Protein AF-A0A403M9U2-F1 (afdb_monomer_lite)

InterPro domains:
  IPR060463 YdhT, N-terminal domain [PF27195] (1-59)

Organism: Shigella dysenteriae (NCBI:txid622)

Foldseek 3Di:
DWDALVLCVVVVPDPVVSVVCCVVPVGTDDLVVVLVVCVVVVVVVVSVVSVVSVVVVVVVVVVVVVVVVVVVD

pLDDT: mean 89.4, std 12.53, range [48.19, 98.25]

Secondary structure (DSSP, 8-state):
-EE-HHHHHHTT--HHHHHHHHHH-BTBEEHHHHHHHHHHTT-HHHHHHHHHHHHHHHHHHHHHHHHHHHHT-

Sequence (73 aa):
MIITRADLREWRIGAVMYRWFLRHFPRGGSYADIHHALIEEGYTDWAESLVEYAWKKWLADENFAHQEVSSMQ

Structure (mmCIF, N/CA/C/O backbone):
data_AF-A0A403M9U2-F1
#
_entry.id   AF-A0A403M9U2-F1
#
loop_
_atom_site.group_PDB
_atom_site.id
_atom_site.type_symbol
_atom_site.label_atom_id
_atom_site.label_alt_id
_atom_site.label_comp_id
_atom_site.label_asym_id
_atom_site.label_entity_id
_atom_site.label_seq_id
_atom_site.pdbx_PDB_ins_code
_atom_site.Cartn_x
_atom_site.Cartn_y
_atom_site.Cartn_z
_atom_site.occupancy
_atom_site.B_iso_or_equiv
_atom_site.auth_seq_id
_atom_site.auth_comp_id
_atom_site.auth_asym_id
_atom_site.auth_atom_id
_atom_site.pdbx_PDB_model_num
ATOM 1 N N . MET A 1 1 ? 5.585 2.642 -11.749 1.00 89.81 1 MET A N 1
ATOM 2 C CA . MET A 1 1 ? 5.399 1.194 -11.504 1.00 89.81 1 MET A CA 1
ATOM 3 C C . MET A 1 1 ? 3.943 0.918 -11.141 1.00 89.81 1 MET A C 1
ATOM 5 O O . MET A 1 1 ? 3.381 1.680 -10.356 1.00 89.81 1 MET A O 1
ATOM 9 N N . ILE A 1 2 ? 3.343 -0.132 -11.712 1.00 94.19 2 ILE A N 1
ATOM 10 C CA . ILE A 1 2 ? 2.008 -0.619 -11.328 1.00 94.19 2 ILE A CA 1
ATOM 11 C C . ILE A 1 2 ? 2.159 -1.706 -10.264 1.00 94.19 2 ILE A C 1
ATOM 13 O O . ILE A 1 2 ? 2.976 -2.613 -10.416 1.00 94.19 2 ILE A O 1
ATOM 17 N N . ILE A 1 3 ? 1.355 -1.612 -9.209 1.00 95.38 3 ILE A N 1
ATOM 18 C CA . ILE A 1 3 ? 1.241 -2.622 -8.160 1.00 95.38 3 ILE A CA 1
ATOM 19 C C . ILE A 1 3 ? -0.038 -3.412 -8.407 1.00 95.38 3 ILE A C 1
ATOM 21 O O . ILE A 1 3 ? -1.120 -2.852 -8.604 1.00 95.38 3 ILE A O 1
ATOM 25 N N . THR A 1 4 ? 0.093 -4.731 -8.417 1.00 96.31 4 THR A N 1
ATOM 26 C CA . THR A 1 4 ? -0.975 -5.666 -8.756 1.00 96.31 4 THR A CA 1
ATOM 27 C C . THR A 1 4 ? -1.368 -6.525 -7.560 1.00 96.31 4 THR A C 1
ATOM 29 O O . THR A 1 4 ? -0.679 -6.620 -6.545 1.00 96.31 4 THR A O 1
ATOM 32 N N . ARG A 1 5 ? -2.476 -7.254 -7.709 1.00 95.69 5 ARG A N 1
ATOM 33 C CA . ARG A 1 5 ? -2.887 -8.275 -6.740 1.00 95.69 5 ARG A CA 1
ATOM 34 C C . ARG A 1 5 ? -1.843 -9.385 -6.559 1.00 95.69 5 ARG A C 1
ATOM 36 O O . ARG A 1 5 ? -1.811 -9.995 -5.491 1.00 95.69 5 ARG A O 1
ATOM 43 N N . ALA A 1 6 ? -1.073 -9.702 -7.602 1.00 95.06 6 ALA A N 1
ATOM 44 C CA . ALA A 1 6 ? -0.036 -10.727 -7.532 1.00 95.06 6 ALA A CA 1
ATOM 45 C C . ALA A 1 6 ? 1.115 -10.260 -6.635 1.00 95.06 6 ALA A C 1
ATOM 47 O O . ALA A 1 6 ? 1.481 -10.987 -5.716 1.00 95.06 6 ALA A O 1
ATOM 48 N N . ASP A 1 7 ? 1.546 -9.009 -6.805 1.00 95.00 7 ASP A N 1
ATOM 49 C CA . ASP A 1 7 ? 2.591 -8.389 -5.983 1.00 95.00 7 ASP A CA 1
ATOM 50 C C . ASP A 1 7 ? 2.226 -8.425 -4.495 1.00 95.00 7 ASP A C 1
ATOM 52 O O . ASP A 1 7 ? 2.992 -8.898 -3.664 1.00 95.00 7 ASP A O 1
ATOM 56 N N . LEU A 1 8 ? 0.991 -8.047 -4.147 1.00 94.50 8 LEU A N 1
ATOM 57 C CA . LEU A 1 8 ? 0.529 -8.082 -2.754 1.00 94.50 8 LEU A CA 1
ATOM 58 C C . LEU A 1 8 ? 0.525 -9.495 -2.149 1.00 94.50 8 LEU A C 1
ATOM 60 O O . LEU A 1 8 ? 0.690 -9.649 -0.937 1.00 94.50 8 LEU A O 1
ATOM 64 N N . ARG A 1 9 ? 0.294 -10.531 -2.968 1.00 94.06 9 ARG A N 1
ATOM 65 C CA . ARG A 1 9 ? 0.366 -11.929 -2.514 1.00 94.06 9 ARG A CA 1
ATOM 66 C C . ARG A 1 9 ? 1.809 -12.358 -2.299 1.00 94.06 9 ARG A C 1
ATOM 68 O O . ARG A 1 9 ? 2.088 -13.023 -1.306 1.00 94.06 9 ARG A O 1
ATOM 75 N N . GLU A 1 10 ? 2.700 -11.970 -3.202 1.00 94.44 10 GLU A N 1
ATOM 76 C CA . GLU A 1 10 ? 4.132 -12.245 -3.105 1.00 94.44 10 GLU A CA 1
ATOM 77 C C . GLU A 1 10 ? 4.748 -11.578 -1.871 1.00 94.44 10 GLU A C 1
ATOM 79 O O . GLU A 1 10 ? 5.444 -12.226 -1.092 1.00 94.44 10 GLU A O 1
ATOM 84 N N . TRP A 1 11 ? 4.383 -10.322 -1.616 1.00 94.62 11 TRP A N 1
ATOM 85 C CA . TRP A 1 11 ? 4.797 -9.558 -0.439 1.00 94.62 11 TRP A CA 1
ATOM 86 C C . TRP A 1 11 ? 4.116 -10.007 0.859 1.00 94.62 11 TRP A C 1
ATOM 88 O O . TRP A 1 11 ? 4.417 -9.476 1.924 1.00 94.62 11 TRP A O 1
ATOM 98 N N . ARG A 1 12 ? 3.201 -10.987 0.791 1.00 94.31 12 ARG A N 1
ATOM 99 C CA . ARG A 1 12 ? 2.466 -11.546 1.940 1.00 94.31 12 ARG A CA 1
ATOM 100 C C . ARG A 1 12 ? 1.781 -10.470 2.787 1.00 94.31 12 ARG A C 1
ATOM 102 O O . ARG A 1 12 ? 1.771 -10.541 4.016 1.00 94.31 12 ARG A O 1
ATOM 109 N N . ILE A 1 13 ? 1.182 -9.482 2.122 1.00 93.69 13 ILE A N 1
ATOM 110 C CA . ILE A 1 13 ? 0.487 -8.378 2.786 1.00 93.69 13 ILE A CA 1
ATOM 111 C C . ILE A 1 13 ? -0.656 -8.913 3.657 1.00 93.69 13 ILE A C 1
ATOM 113 O O . ILE A 1 13 ? -1.428 -9.787 3.251 1.00 93.69 13 ILE A O 1
ATOM 117 N N . GLY A 1 14 ? -0.784 -8.355 4.863 1.00 93.81 14 GLY A N 1
ATOM 118 C CA . GLY A 1 14 ? -1.832 -8.721 5.810 1.00 93.81 14 GLY A CA 1
ATOM 119 C C . GLY A 1 14 ? -3.244 -8.536 5.240 1.00 93.81 14 GLY A C 1
ATOM 120 O O . GLY A 1 14 ? -3.513 -7.648 4.429 1.00 93.81 14 GLY A O 1
ATOM 121 N N . ALA A 1 15 ? -4.187 -9.357 5.706 1.00 95.00 15 ALA A N 1
ATOM 122 C CA . ALA A 1 15 ? -5.532 -9.438 5.133 1.00 95.00 15 ALA A CA 1
ATOM 123 C C . ALA A 1 15 ? -6.317 -8.109 5.155 1.00 95.00 15 ALA A C 1
ATOM 125 O O . ALA A 1 15 ? -7.172 -7.889 4.296 1.00 95.00 15 ALA A O 1
ATOM 126 N N . VAL A 1 16 ? -6.043 -7.230 6.127 1.00 95.12 16 VAL A N 1
ATOM 127 C CA . VAL A 1 16 ? -6.660 -5.896 6.221 1.00 95.12 16 VAL A CA 1
ATOM 128 C C . VAL A 1 16 ? -6.270 -5.046 5.017 1.00 95.12 16 VAL A C 1
ATOM 130 O O . VAL A 1 16 ? -7.153 -4.628 4.268 1.00 95.12 16 VAL A O 1
ATOM 133 N N . MET A 1 17 ? -4.970 -4.878 4.771 1.00 95.38 17 MET A N 1
ATOM 134 C CA . MET A 1 17 ? -4.505 -4.068 3.647 1.00 95.38 17 MET A CA 1
ATOM 135 C C . MET A 1 17 ? -4.713 -4.719 2.301 1.00 95.38 17 MET A C 1
ATOM 137 O O . MET A 1 17 ? -5.017 -4.027 1.335 1.00 95.38 17 MET A O 1
ATOM 141 N N . TYR A 1 18 ? -4.666 -6.046 2.242 1.00 96.25 18 TYR A N 1
ATOM 142 C CA . TYR A 1 18 ? -5.046 -6.761 1.035 1.00 96.25 18 TYR A CA 1
ATOM 143 C C . TYR A 1 18 ? -6.483 -6.421 0.609 1.00 96.25 18 TYR A C 1
ATOM 145 O O . TYR A 1 18 ? -6.739 -6.095 -0.548 1.00 96.25 18 TYR A O 1
ATOM 153 N N . ARG A 1 19 ? -7.438 -6.441 1.551 1.00 97.31 19 ARG A N 1
ATOM 154 C CA . ARG A 1 19 ? -8.834 -6.072 1.267 1.00 97.31 19 ARG A CA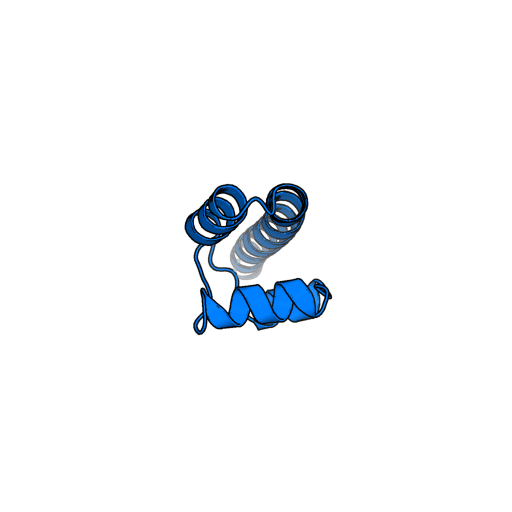 1
ATOM 155 C C . ARG A 1 19 ? -9.004 -4.585 0.992 1.00 97.31 19 ARG A C 1
ATOM 157 O O . ARG A 1 19 ? -9.782 -4.238 0.109 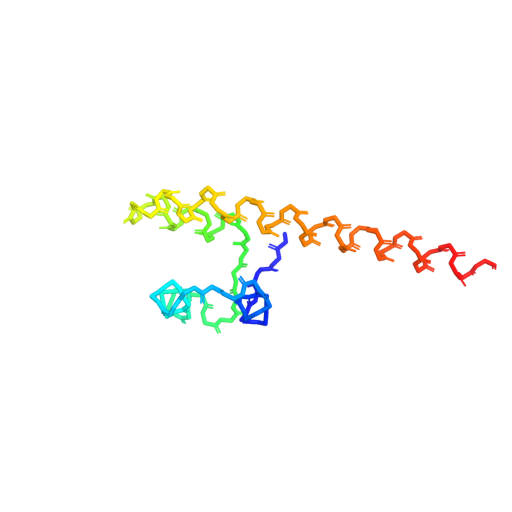1.00 97.31 19 ARG A O 1
ATOM 164 N N . TRP A 1 20 ? -8.316 -3.725 1.741 1.00 97.69 20 TRP A N 1
ATOM 165 C CA . TRP A 1 20 ? -8.326 -2.285 1.488 1.00 97.69 20 TRP A CA 1
ATOM 166 C C . TRP A 1 20 ? -7.894 -1.988 0.048 1.00 97.69 20 TRP A C 1
ATOM 168 O O . TRP A 1 20 ? -8.638 -1.343 -0.686 1.00 97.69 20 TRP A O 1
ATOM 178 N N . PHE A 1 21 ? -6.782 -2.575 -0.393 1.00 97.81 21 PHE A N 1
ATOM 179 C CA . PHE A 1 21 ? -6.268 -2.391 -1.743 1.00 97.81 21 PHE A CA 1
ATOM 180 C C . PHE A 1 21 ? -7.262 -2.861 -2.803 1.00 97.81 21 PHE A C 1
ATOM 182 O O . PHE A 1 21 ? -7.530 -2.142 -3.756 1.00 97.81 21 PHE A O 1
ATOM 189 N N . LEU A 1 22 ? -7.839 -4.059 -2.648 1.00 97.25 22 LEU A N 1
ATOM 190 C CA . LEU A 1 22 ? -8.775 -4.596 -3.641 1.00 97.25 22 LEU A CA 1
ATOM 191 C C . LEU A 1 22 ? -10.055 -3.766 -3.784 1.00 97.25 22 LEU A C 1
ATOM 193 O O . LEU A 1 22 ? -10.681 -3.816 -4.841 1.00 97.25 22 LEU A O 1
ATOM 197 N N . ARG A 1 23 ? -10.448 -3.025 -2.741 1.00 97.69 23 ARG A N 1
ATOM 198 C CA . ARG A 1 23 ? -11.599 -2.116 -2.801 1.00 97.69 23 ARG A CA 1
ATOM 199 C C . ARG A 1 23 ? -11.278 -0.829 -3.556 1.00 97.69 23 ARG A C 1
ATOM 201 O O . ARG A 1 23 ? -12.100 -0.412 -4.363 1.00 97.69 23 ARG A O 1
ATOM 208 N N . HIS A 1 24 ? -10.105 -0.240 -3.331 1.00 97.62 24 HIS A N 1
ATOM 209 C CA . HIS A 1 24 ? -9.718 1.037 -3.946 1.00 97.62 24 HIS A CA 1
ATOM 210 C C . HIS A 1 24 ? -9.107 0.874 -5.346 1.00 97.62 24 HIS A C 1
ATOM 212 O O . HIS A 1 24 ? -9.365 1.675 -6.239 1.00 97.62 24 HIS A O 1
ATOM 218 N N . 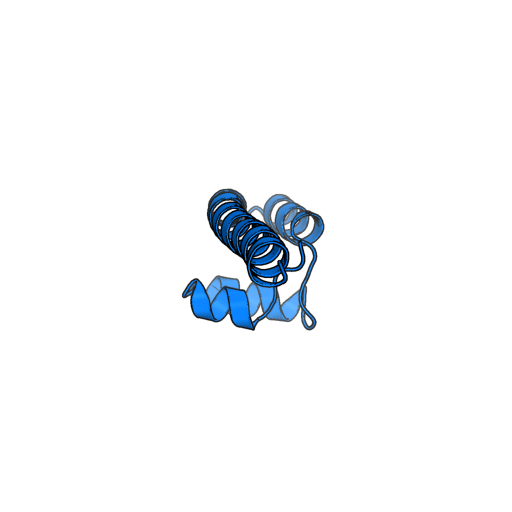PHE A 1 25 ? -8.363 -0.210 -5.575 1.00 97.56 25 PHE A N 1
ATOM 219 C CA . PHE A 1 25 ? -7.604 -0.475 -6.799 1.00 97.56 25 PHE A CA 1
ATOM 220 C C . PHE A 1 25 ? -7.904 -1.883 -7.354 1.00 97.56 25 PHE A C 1
ATOM 222 O O . PHE A 1 25 ? -7.017 -2.740 -7.429 1.00 97.56 25 PHE A O 1
ATOM 229 N N . PRO A 1 26 ? -9.151 -2.174 -7.778 1.00 95.94 26 PRO A N 1
ATOM 230 C CA . PRO A 1 26 ? -9.578 -3.527 -8.160 1.00 95.94 26 PRO A CA 1
ATOM 231 C C . PRO A 1 26 ? -8.827 -4.113 -9.368 1.00 95.94 26 PRO A C 1
ATOM 233 O O . PRO A 1 26 ? -8.811 -5.331 -9.554 1.00 95.94 26 PRO A O 1
ATOM 236 N N . ARG A 1 27 ? -8.194 -3.266 -10.189 1.00 96.06 27 ARG A N 1
ATOM 237 C CA . ARG A 1 27 ? -7.380 -3.659 -11.354 1.00 96.06 27 ARG A CA 1
ATOM 238 C C . ARG A 1 27 ? -5.872 -3.473 -11.130 1.00 96.06 27 ARG A C 1
ATOM 240 O O . ARG A 1 27 ? -5.102 -3.605 -12.075 1.00 96.06 27 ARG A O 1
ATOM 247 N N . GLY A 1 28 ? -5.453 -3.203 -9.895 1.00 96.38 28 GLY A N 1
ATOM 248 C CA . GLY A 1 28 ? -4.127 -2.666 -9.596 1.00 96.38 28 GLY A CA 1
ATOM 249 C C . GLY A 1 28 ? -4.115 -1.140 -9.648 1.00 96.38 28 GLY A C 1
ATOM 250 O O . GLY A 1 28 ? -5.072 -0.516 -10.108 1.00 96.38 28 GLY A O 1
ATOM 251 N N . GLY A 1 29 ? -3.040 -0.548 -9.137 1.00 96.62 29 GLY A N 1
ATOM 252 C CA . GLY A 1 29 ? -2.889 0.901 -9.022 1.00 96.62 29 GLY A CA 1
ATOM 253 C C . GLY A 1 29 ? -1.452 1.331 -9.274 1.00 96.62 29 GLY A C 1
ATOM 254 O O . GLY A 1 29 ? -0.521 0.529 -9.141 1.00 96.62 29 GLY A O 1
ATOM 255 N N . SER A 1 30 ? -1.260 2.591 -9.661 1.00 96.38 30 SER A N 1
ATOM 256 C CA . SER A 1 30 ? 0.086 3.152 -9.708 1.00 96.38 30 SER A CA 1
ATOM 257 C C . SER A 1 30 ? 0.603 3.340 -8.283 1.00 96.38 30 SER A C 1
ATOM 259 O O . SER A 1 30 ? -0.165 3.654 -7.374 1.00 96.38 30 SER A O 1
ATOM 261 N N . TYR A 1 31 ? 1.908 3.150 -8.079 1.00 95.38 31 TYR A N 1
ATOM 262 C CA . TYR A 1 31 ? 2.538 3.392 -6.777 1.00 95.38 31 TYR A CA 1
ATOM 263 C C . TYR A 1 31 ? 2.160 4.765 -6.191 1.00 95.38 31 TYR A C 1
ATOM 265 O O . TYR A 1 31 ? 1.838 4.847 -5.010 1.00 95.38 31 TYR A O 1
ATOM 273 N N . ALA A 1 32 ? 2.153 5.816 -7.019 1.00 96.19 32 ALA A N 1
ATOM 274 C CA . ALA A 1 32 ? 1.843 7.174 -6.584 1.00 96.19 32 ALA A CA 1
ATOM 275 C C . ALA A 1 32 ? 0.400 7.297 -6.072 1.00 96.19 32 ALA A C 1
ATOM 277 O O . ALA A 1 32 ? 0.195 7.825 -4.982 1.00 96.19 32 ALA A O 1
ATOM 278 N N . ASP A 1 33 ? -0.574 6.752 -6.807 1.00 98.06 33 ASP A N 1
ATOM 279 C CA . ASP A 1 33 ? -1.989 6.825 -6.420 1.00 98.06 33 ASP A CA 1
ATOM 280 C C . ASP A 1 33 ? -2.258 6.032 -5.136 1.00 98.06 33 ASP A C 1
ATOM 282 O O . ASP A 1 33 ? -2.985 6.486 -4.256 1.00 98.06 33 ASP A O 1
ATOM 286 N N . ILE A 1 34 ? -1.639 4.855 -5.001 1.00 97.88 34 ILE A N 1
ATOM 287 C CA . ILE A 1 34 ? -1.784 4.015 -3.806 1.00 97.88 34 ILE A CA 1
ATOM 288 C C . ILE A 1 34 ? -1.148 4.703 -2.600 1.00 97.88 34 ILE A C 1
ATOM 290 O O . ILE A 1 34 ? -1.767 4.772 -1.542 1.00 97.88 34 ILE A O 1
ATOM 294 N N . HIS A 1 35 ? 0.073 5.219 -2.753 1.00 97.69 35 HIS A N 1
ATOM 295 C CA . HIS A 1 35 ? 0.762 5.933 -1.685 1.00 97.69 35 HIS A CA 1
ATOM 296 C C . HIS A 1 35 ? -0.036 7.167 -1.250 1.00 97.69 35 HIS A C 1
ATOM 298 O O . HIS A 1 35 ? -0.173 7.416 -0.057 1.00 97.69 35 HIS A O 1
ATOM 304 N N . HIS A 1 36 ? -0.599 7.920 -2.196 1.00 97.62 36 HIS A N 1
ATOM 305 C CA . HIS A 1 36 ? -1.434 9.075 -1.884 1.00 97.62 36 HIS A CA 1
ATOM 306 C C . HIS A 1 36 ? -2.686 8.678 -1.091 1.00 97.62 36 HIS A C 1
ATOM 308 O O . HIS A 1 36 ? -2.900 9.212 -0.007 1.00 97.62 36 HIS A O 1
ATOM 314 N N . ALA A 1 37 ? -3.434 7.673 -1.558 1.00 98.25 37 ALA A N 1
ATOM 315 C CA . ALA A 1 37 ? -4.629 7.184 -0.869 1.00 98.25 37 ALA A CA 1
ATOM 316 C C . ALA A 1 37 ? -4.329 6.665 0.551 1.00 98.25 37 ALA A C 1
ATOM 318 O O . ALA A 1 37 ? -5.106 6.891 1.476 1.00 98.25 37 ALA A O 1
ATOM 319 N N . LEU A 1 38 ? -3.180 6.008 0.755 1.00 97.75 38 LEU A N 1
ATOM 320 C CA . LEU A 1 38 ? -2.751 5.578 2.090 1.00 97.75 38 LEU A CA 1
ATOM 321 C C . LEU A 1 38 ? -2.529 6.766 3.030 1.00 97.75 38 LEU A C 1
ATOM 323 O O . LEU A 1 38 ? -2.947 6.706 4.183 1.00 97.75 38 LEU A O 1
ATOM 327 N N . ILE A 1 39 ? -1.892 7.835 2.550 1.00 97.62 39 ILE A N 1
ATOM 328 C CA . ILE A 1 39 ? -1.657 9.045 3.346 1.00 97.62 39 ILE A CA 1
ATOM 329 C C . ILE A 1 39 ? -2.974 9.763 3.656 1.00 97.62 39 ILE A C 1
ATOM 331 O O . ILE A 1 39 ? -3.196 10.136 4.806 1.00 97.62 39 ILE A O 1
ATOM 335 N N . GLU A 1 40 ? -3.860 9.922 2.669 1.00 97.81 40 GLU A N 1
ATOM 336 C CA . GLU A 1 40 ? -5.160 10.585 2.853 1.00 97.81 40 GLU A CA 1
ATOM 337 C C . GLU A 1 40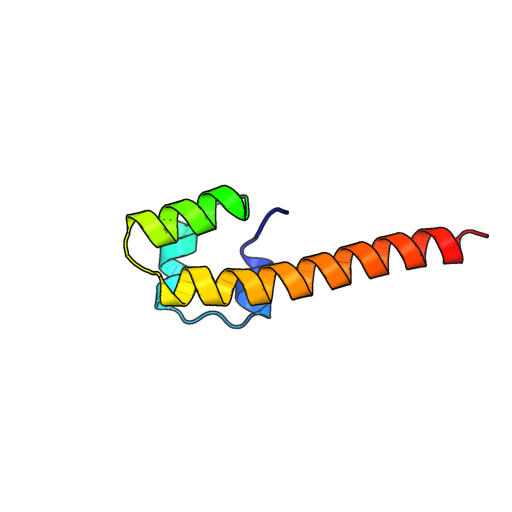 ? -6.047 9.870 3.883 1.00 97.81 40 GLU A C 1
ATOM 339 O O . GLU A 1 40 ? -6.741 10.520 4.663 1.00 97.81 40 GLU A O 1
ATOM 344 N N . GLU A 1 41 ? -5.992 8.537 3.934 1.00 97.06 41 GLU A N 1
ATOM 345 C CA . GLU A 1 41 ? -6.751 7.725 4.891 1.00 97.06 41 GLU A CA 1
ATOM 346 C C . GLU A 1 41 ? -6.015 7.478 6.225 1.00 97.06 41 GLU A C 1
ATOM 348 O O . GLU A 1 41 ? -6.549 6.813 7.115 1.00 97.06 41 GLU A O 1
ATOM 353 N N . GLY A 1 42 ? -4.803 8.020 6.399 1.00 96.56 42 GLY A N 1
ATOM 354 C CA . GLY A 1 42 ? -4.030 7.923 7.644 1.00 96.56 42 GLY A CA 1
ATOM 355 C C . GLY A 1 42 ? -3.306 6.589 7.862 1.00 96.56 42 GLY A C 1
ATOM 356 O O . GLY A 1 42 ? -2.877 6.290 8.975 1.00 96.56 42 GLY A O 1
ATOM 357 N N . TYR A 1 43 ? -3.133 5.783 6.816 1.00 96.25 43 TYR A N 1
ATOM 358 C CA . TYR A 1 43 ? -2.360 4.538 6.835 1.00 96.25 43 TYR A CA 1
ATOM 359 C C . TYR A 1 43 ? -0.855 4.785 6.619 1.00 96.25 43 TYR A C 1
ATOM 361 O O . TYR A 1 43 ? -0.231 4.153 5.764 1.00 96.25 43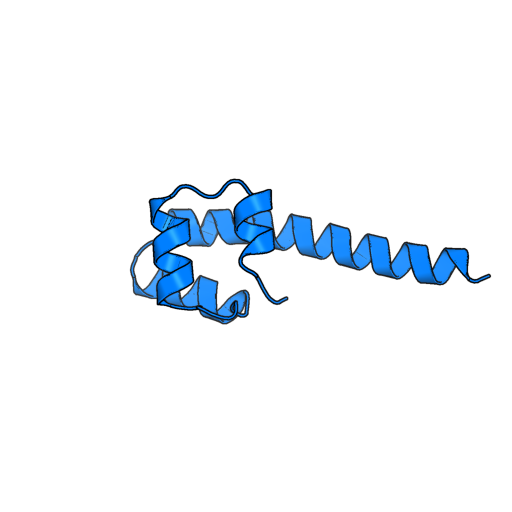 TYR A O 1
ATOM 369 N N . THR A 1 44 ? -0.255 5.694 7.392 1.00 94.25 44 THR A N 1
ATOM 370 C CA . THR A 1 44 ? 1.136 6.148 7.197 1.00 94.25 44 THR A CA 1
ATOM 371 C C . THR A 1 44 ? 2.158 5.011 7.290 1.00 94.25 44 THR A C 1
ATOM 373 O O . THR A 1 44 ? 2.994 4.890 6.400 1.00 94.25 44 THR A O 1
ATOM 376 N N . ASP A 1 45 ? 2.031 4.100 8.262 1.00 95.00 45 ASP A N 1
ATOM 377 C CA . ASP A 1 45 ? 2.928 2.934 8.399 1.00 95.00 45 ASP A CA 1
ATOM 378 C C . ASP A 1 45 ? 2.920 2.039 7.144 1.00 95.00 45 ASP A C 1
ATOM 380 O O . ASP A 1 45 ? 3.929 1.448 6.744 1.00 95.00 45 ASP A O 1
ATOM 384 N N . TRP A 1 46 ? 1.759 1.934 6.492 1.00 95.44 46 TRP A N 1
ATOM 385 C CA . TRP A 1 46 ? 1.624 1.187 5.246 1.00 95.44 46 TRP A CA 1
ATOM 386 C C . TRP A 1 46 ? 2.171 1.954 4.052 1.00 95.44 46 TRP A C 1
ATOM 388 O O . TRP A 1 46 ? 2.722 1.317 3.156 1.00 95.44 46 TRP A O 1
ATOM 398 N N . ALA A 1 47 ? 2.047 3.283 4.032 1.00 95.62 47 ALA A N 1
ATOM 399 C CA . ALA A 1 47 ? 2.672 4.119 3.013 1.00 95.62 47 ALA A CA 1
ATOM 400 C C . ALA A 1 47 ? 4.202 3.987 3.066 1.00 95.62 47 ALA A C 1
ATOM 402 O O . ALA A 1 47 ? 4.824 3.747 2.033 1.00 95.62 47 ALA A O 1
ATOM 403 N N . GLU A 1 48 ? 4.790 4.018 4.265 1.00 94.75 48 GLU A N 1
ATOM 404 C CA . GLU A 1 48 ? 6.225 3.793 4.475 1.00 94.75 48 GLU A CA 1
ATOM 405 C C . GLU A 1 48 ? 6.648 2.388 4.030 1.00 94.75 48 GLU A C 1
ATOM 407 O O . GLU A 1 48 ? 7.566 2.234 3.225 1.00 94.75 48 GLU A O 1
ATOM 412 N N . SER A 1 49 ? 5.915 1.356 4.459 1.00 93.44 49 SER A N 1
ATOM 413 C CA . SER A 1 49 ? 6.189 -0.028 4.044 1.00 93.44 49 SER A CA 1
ATOM 414 C C . SER A 1 49 ? 6.089 -0.214 2.523 1.00 93.44 49 SER A C 1
ATOM 416 O O . SER A 1 49 ? 6.831 -1.001 1.932 1.00 93.44 49 SER A O 1
ATOM 418 N N . LEU A 1 50 ? 5.176 0.505 1.858 1.00 93.88 50 LEU A N 1
ATOM 419 C CA . LEU A 1 50 ? 4.986 0.427 0.409 1.00 93.88 50 LEU A CA 1
ATOM 420 C C . LEU A 1 50 ? 6.228 0.886 -0.360 1.00 93.88 50 LEU A C 1
ATOM 422 O O . LEU A 1 50 ? 6.515 0.318 -1.414 1.00 93.88 50 LEU A O 1
ATOM 426 N N . VAL A 1 51 ? 6.971 1.867 0.164 1.00 93.00 51 VAL A N 1
ATOM 427 C CA . VAL A 1 51 ? 8.235 2.340 -0.422 1.00 93.00 51 VAL A CA 1
ATOM 428 C C . VAL A 1 51 ? 9.230 1.182 -0.526 1.00 93.00 51 VAL A C 1
ATOM 430 O O . VAL A 1 51 ? 9.827 0.971 -1.581 1.00 93.00 51 VAL A O 1
ATOM 433 N N . GLU A 1 52 ? 9.366 0.382 0.535 1.00 92.69 52 GLU A N 1
ATOM 434 C CA . GLU A 1 52 ? 10.309 -0.741 0.566 1.00 92.69 52 GLU A CA 1
ATOM 435 C C . GLU A 1 52 ? 9.946 -1.843 -0.435 1.00 92.69 52 GLU A C 1
ATOM 437 O O . GLU A 1 52 ? 10.816 -2.373 -1.135 1.00 92.69 52 GLU A O 1
ATOM 442 N N . TYR A 1 53 ? 8.661 -2.195 -0.528 1.00 92.69 53 TYR A N 1
ATOM 443 C CA . TYR A 1 53 ? 8.186 -3.181 -1.501 1.00 92.69 53 TYR A CA 1
ATOM 444 C C . TYR A 1 53 ? 8.357 -2.687 -2.938 1.00 92.69 53 TYR A C 1
ATOM 446 O O . TYR A 1 53 ? 8.819 -3.433 -3.805 1.00 92.69 53 TYR A O 1
ATOM 454 N N . ALA A 1 54 ? 8.025 -1.418 -3.179 1.00 90.38 54 ALA A N 1
ATOM 455 C CA . ALA A 1 54 ? 8.163 -0.784 -4.478 1.00 90.38 54 ALA A CA 1
ATOM 456 C C . ALA A 1 54 ? 9.619 -0.738 -4.943 1.00 90.38 54 ALA A C 1
ATOM 458 O O . ALA A 1 54 ? 9.899 -1.064 -6.095 1.00 90.38 54 ALA A O 1
ATOM 459 N N . TRP A 1 55 ? 10.541 -0.408 -4.039 1.00 90.50 55 TRP A N 1
ATOM 460 C CA . TRP A 1 55 ? 11.969 -0.401 -4.328 1.00 90.50 55 TRP A CA 1
ATOM 461 C C . TRP A 1 55 ? 12.485 -1.787 -4.727 1.00 90.50 55 TRP A C 1
ATOM 463 O O . TRP A 1 55 ? 13.149 -1.926 -5.752 1.00 90.50 55 TRP A O 1
ATOM 473 N N . LYS A 1 56 ? 12.133 -2.834 -3.967 1.00 89.69 56 LYS A N 1
ATOM 474 C CA . LYS A 1 56 ? 12.540 -4.219 -4.274 1.00 89.69 56 LYS A CA 1
ATOM 475 C C . LYS A 1 56 ? 12.025 -4.683 -5.634 1.00 89.69 56 LYS A C 1
ATOM 477 O O . LYS A 1 56 ? 12.771 -5.313 -6.379 1.00 89.69 56 LYS A O 1
ATOM 482 N N . LYS A 1 57 ? 10.770 -4.364 -5.956 1.00 89.19 57 LYS A N 1
ATOM 483 C CA . LYS A 1 57 ? 10.171 -4.707 -7.249 1.00 89.19 57 LYS A CA 1
ATOM 484 C C . LYS A 1 57 ? 10.841 -3.959 -8.397 1.00 89.19 57 LYS A C 1
ATOM 486 O O . LYS A 1 57 ? 11.230 -4.588 -9.370 1.00 89.19 57 LYS A O 1
ATOM 491 N N . TRP A 1 58 ? 11.021 -2.648 -8.264 1.00 87.69 58 TRP A N 1
ATOM 492 C CA . TRP A 1 58 ? 11.693 -1.851 -9.287 1.00 87.69 58 TRP A CA 1
ATOM 493 C C . TRP A 1 58 ? 13.122 -2.346 -9.544 1.00 87.69 58 TRP A C 1
ATOM 495 O O . TRP A 1 58 ? 13.498 -2.527 -10.695 1.00 87.69 58 TRP A O 1
ATOM 505 N N . LEU A 1 59 ? 13.878 -2.670 -8.489 1.00 86.88 59 LEU A N 1
ATOM 506 C CA . LEU A 1 59 ? 15.221 -3.233 -8.628 1.00 86.88 59 LEU A CA 1
ATOM 507 C C . LEU A 1 59 ? 15.212 -4.583 -9.364 1.00 86.88 59 LEU A C 1
ATOM 509 O O . LEU A 1 59 ? 16.105 -4.857 -10.162 1.00 86.88 59 LEU A O 1
ATOM 513 N N . ALA A 1 60 ? 14.221 -5.439 -9.099 1.00 84.19 60 ALA A N 1
ATOM 514 C CA . ALA A 1 60 ? 14.066 -6.707 -9.807 1.00 84.19 60 ALA A CA 1
ATOM 515 C C . ALA A 1 60 ? 13.710 -6.496 -11.288 1.00 84.19 60 ALA A C 1
ATOM 517 O O . ALA A 1 60 ? 14.328 -7.123 -12.146 1.00 84.19 60 ALA A O 1
ATOM 518 N N . ASP A 1 61 ? 12.781 -5.584 -11.583 1.00 82.25 61 ASP A N 1
ATOM 519 C CA . ASP A 1 61 ? 12.363 -5.249 -12.947 1.00 82.25 61 ASP A CA 1
ATOM 520 C C . ASP A 1 61 ? 13.526 -4.642 -13.758 1.00 82.25 61 ASP A C 1
ATOM 522 O O . ASP A 1 61 ? 13.753 -5.031 -14.904 1.00 82.25 61 ASP A O 1
ATOM 526 N N . GLU A 1 62 ? 14.312 -3.730 -13.173 1.00 78.56 62 GLU A N 1
ATOM 527 C CA . GLU A 1 62 ? 15.478 -3.142 -13.848 1.00 78.56 62 GLU A CA 1
ATOM 528 C C . GLU A 1 62 ? 16.601 -4.148 -14.081 1.00 78.56 62 GLU A C 1
ATOM 530 O O . GLU A 1 62 ? 17.192 -4.170 -15.165 1.00 78.56 62 GLU A O 1
ATOM 535 N N . ASN A 1 63 ? 16.886 -4.995 -13.089 1.00 71.06 63 ASN A N 1
ATOM 536 C CA . ASN A 1 63 ? 17.874 -6.058 -13.237 1.00 71.06 63 ASN A CA 1
ATOM 537 C C . ASN A 1 63 ? 17.449 -7.063 -14.310 1.00 71.06 63 ASN A C 1
ATOM 539 O O . ASN A 1 63 ? 18.290 -7.507 -15.089 1.00 71.06 63 ASN A O 1
ATOM 543 N N . PHE A 1 64 ? 16.157 -7.388 -14.388 1.00 62.56 64 PHE A N 1
ATOM 544 C CA . PHE A 1 64 ? 15.623 -8.253 -15.433 1.00 62.56 64 PHE A CA 1
ATOM 545 C C . PHE A 1 64 ? 15.778 -7.615 -16.818 1.00 62.56 64 PHE A C 1
ATOM 547 O O . PHE A 1 64 ? 16.332 -8.238 -17.723 1.00 62.56 64 PHE A O 1
ATOM 554 N N . ALA A 1 65 ? 15.396 -6.343 -16.963 1.00 66.62 65 ALA A N 1
ATOM 555 C CA . ALA A 1 65 ? 15.554 -5.610 -18.218 1.00 66.62 65 ALA A CA 1
ATOM 556 C C . ALA A 1 65 ? 17.023 -5.554 -18.684 1.00 66.62 65 ALA A C 1
ATOM 558 O O . ALA A 1 65 ? 17.305 -5.737 -19.867 1.00 66.62 65 ALA A O 1
ATOM 559 N N . HIS A 1 66 ? 17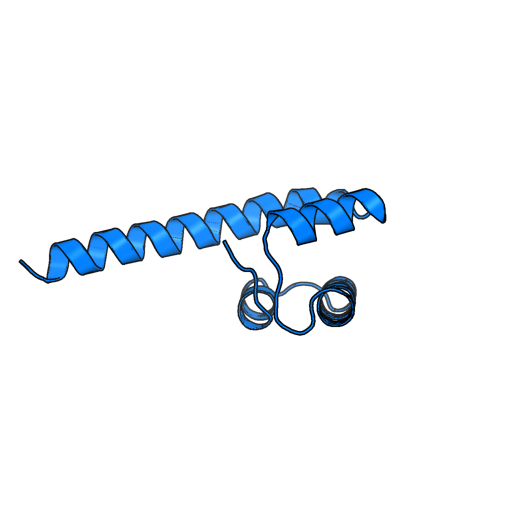.979 -5.362 -17.769 1.00 66.81 66 HIS A N 1
ATOM 560 C CA . HIS A 1 66 ? 19.409 -5.365 -18.106 1.00 66.81 66 HIS A CA 1
ATOM 561 C C . HIS A 1 66 ? 19.935 -6.759 -18.500 1.00 66.81 66 HIS A C 1
ATOM 563 O O . HIS A 1 66 ? 20.777 -6.877 -19.398 1.00 66.81 66 HIS A O 1
ATOM 569 N N . GLN A 1 67 ? 19.450 -7.820 -17.849 1.00 58.16 67 GLN A N 1
ATOM 570 C CA . GLN A 1 67 ? 19.850 -9.202 -18.137 1.00 58.16 67 GLN A CA 1
ATOM 571 C C . GLN A 1 67 ? 19.320 -9.703 -19.482 1.00 58.16 67 GLN A C 1
ATOM 573 O O . GLN A 1 67 ? 20.064 -10.370 -20.205 1.00 58.16 67 GLN A O 1
ATOM 578 N N . GLU A 1 68 ? 18.082 -9.365 -19.853 1.00 59.53 68 GLU A N 1
ATOM 579 C CA . GLU A 1 68 ? 17.546 -9.703 -21.177 1.00 59.53 68 GLU A CA 1
ATOM 580 C C . GLU A 1 68 ? 18.352 -9.032 -22.295 1.00 59.53 68 GLU A C 1
ATOM 582 O O . GLU A 1 68 ? 18.745 -9.704 -23.245 1.00 59.53 68 GLU A O 1
ATOM 587 N N . VAL A 1 69 ? 18.704 -7.748 -22.148 1.00 62.22 69 VAL A N 1
ATOM 588 C CA . VAL A 1 69 ? 19.529 -7.033 -23.142 1.00 62.22 69 VAL A CA 1
ATOM 589 C C . VAL A 1 69 ? 20.920 -7.661 -23.286 1.00 62.22 69 VAL A C 1
ATOM 591 O O . VAL A 1 69 ? 21.441 -7.750 -24.395 1.00 62.22 69 VAL A O 1
ATOM 594 N N . SER A 1 70 ? 21.511 -8.137 -22.187 1.00 60.81 70 SER A N 1
ATOM 595 C CA . SER A 1 70 ? 22.842 -8.764 -22.206 1.00 60.81 70 SER A CA 1
ATOM 596 C C . SER A 1 70 ? 22.834 -10.189 -22.775 1.00 60.81 70 SER A C 1
ATOM 598 O O . SER A 1 70 ? 23.834 -10.631 -23.329 1.00 60.81 70 SER A O 1
ATOM 600 N N . SER A 1 71 ? 21.718 -10.915 -22.651 1.00 59.97 71 SER A N 1
ATOM 601 C CA . SER A 1 71 ? 21.586 -12.314 -23.098 1.00 59.97 71 SER A CA 1
ATOM 602 C C . SER A 1 71 ? 21.231 -12.452 -24.586 1.00 59.97 71 SER A C 1
ATOM 604 O O . SER A 1 71 ? 21.179 -13.565 -25.104 1.00 59.97 71 SER A O 1
ATOM 606 N N . MET A 1 72 ? 20.971 -11.334 -25.271 1.00 59.00 72 MET A N 1
ATOM 607 C CA . MET A 1 72 ? 20.670 -11.268 -26.707 1.00 59.00 72 MET A CA 1
ATOM 608 C C . MET A 1 72 ? 21.888 -10.869 -27.569 1.00 59.00 72 MET A C 1
ATOM 610 O O . MET A 1 72 ? 21.702 -10.531 -28.740 1.00 59.00 72 MET A O 1
ATOM 614 N N . GLN A 1 73 ? 23.108 -10.890 -27.012 1.00 48.19 73 GLN A N 1
ATOM 615 C CA . GLN A 1 73 ? 24.366 -10.609 -27.727 1.00 48.19 73 GLN A CA 1
ATOM 616 C C . GLN A 1 73 ? 25.155 -11.869 -28.085 1.00 48.19 73 GLN A C 1
ATOM 618 O O . GLN A 1 73 ? 25.199 -12.805 -27.257 1.00 48.19 73 GLN A O 1
#

Radius of gyration: 14.0 Å; chains: 1; bounding box: 36×23×36 Å